Protein AF-A0A9X4QXG8-F1 (afdb_monomer)

pLDDT: mean 88.19, std 13.78, range [50.22, 97.94]

Solvent-accessible surface area (backbone atoms only — not comparable to full-atom values): 3724 Å² total; per-residue (Å²): 123,50,76,42,67,50,34,78,40,76,68,29,37,55,51,50,58,59,45,57,76,76,44,66,36,77,46,32,33,35,32,23,78,54,58,78,76,42,45,70,48,41,78,62,45,27,46,74,40,65,42,51,96,75,88,52,76,64,73,76,81,75,126

Radius of gyration: 10.86 Å; Cα contacts (8 Å, |Δi|>4): 89; chains: 1; bounding box: 25×27×27 Å

InterPro domains:
  IPR008030 NmrA-like domain [PF05368] (2-56)
  IPR036291 NAD(P)-binding domain superfamily [SSF51735] (2-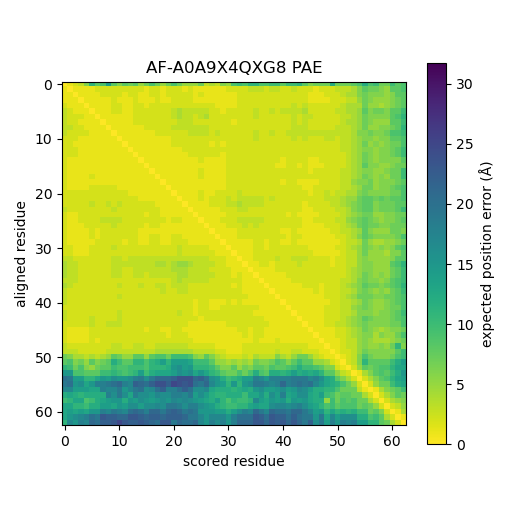56)
  IPR052718 NmrA-type domain-containing oxidoreductase [PTHR47129] (1-51)

Foldseek 3Di:
DEEFEPCLDPVNVVVLVVVVVPDQQCVYEYEDCDVVSCVVSVVSVHHYDHDDPPDDPRPVPDD

Structure (mmCIF, N/CA/C/O backbone):
data_AF-A0A9X4QXG8-F1
#
_entry.id   AF-A0A9X4QXG8-F1
#
loop_
_atom_site.group_PDB
_atom_site.id
_atom_site.type_symbol
_atom_site.label_atom_id
_atom_site.label_alt_id
_atom_site.label_comp_id
_atom_site.label_asym_id
_atom_site.label_entity_id
_atom_site.label_seq_id
_atom_site.pdbx_PDB_ins_code
_atom_site.Cartn_x
_atom_site.Cartn_y
_atom_site.Cartn_z
_atom_site.occupancy
_atom_site.B_iso_or_equiv
_atom_site.auth_seq_id
_atom_site.auth_comp_id
_atom_site.auth_asym_id
_atom_site.auth_atom_id
_atom_site.pdbx_PDB_model_num
ATOM 1 N N . MET A 1 1 ? -11.152 -10.806 -5.814 1.00 81.19 1 MET A N 1
ATOM 2 C CA . MET A 1 1 ? -9.872 -10.143 -5.479 1.00 81.19 1 MET A CA 1
ATOM 3 C C . MET A 1 1 ? -9.667 -8.985 -6.443 1.00 81.19 1 MET A C 1
ATOM 5 O O . MET A 1 1 ? -9.812 -9.204 -7.640 1.00 81.19 1 MET A O 1
ATOM 9 N N . ILE A 1 2 ? -9.387 -7.779 -5.943 1.00 94.88 2 ILE A N 1
ATOM 10 C CA . ILE A 1 2 ? -9.069 -6.596 -6.766 1.00 94.88 2 ILE A CA 1
ATOM 11 C C . ILE A 1 2 ? -7.553 -6.410 -6.752 1.00 94.88 2 ILE A C 1
ATOM 13 O O . ILE A 1 2 ? -6.936 -6.559 -5.699 1.00 94.88 2 ILE A O 1
ATOM 17 N N . VAL A 1 3 ? -6.949 -6.093 -7.899 1.00 93.75 3 VAL A N 1
ATOM 18 C CA . VAL A 1 3 ? -5.506 -5.841 -7.995 1.00 93.75 3 VAL A CA 1
ATOM 19 C C . VAL A 1 3 ? -5.246 -4.434 -8.517 1.00 93.75 3 VAL A C 1
ATOM 21 O O . VAL A 1 3 ? -5.752 -4.067 -9.574 1.00 93.75 3 VAL A O 1
ATOM 24 N N . VAL A 1 4 ? -4.428 -3.663 -7.795 1.00 94.88 4 VAL A N 1
ATOM 25 C CA . VAL A 1 4 ? -3.996 -2.317 -8.202 1.00 94.88 4 VAL A CA 1
ATOM 26 C C . VAL A 1 4 ? -2.510 -2.330 -8.546 1.00 94.88 4 VAL A C 1
ATOM 28 O O . VAL A 1 4 ? -1.656 -2.637 -7.713 1.00 94.88 4 VAL A O 1
ATOM 31 N N . THR A 1 5 ? -2.174 -1.973 -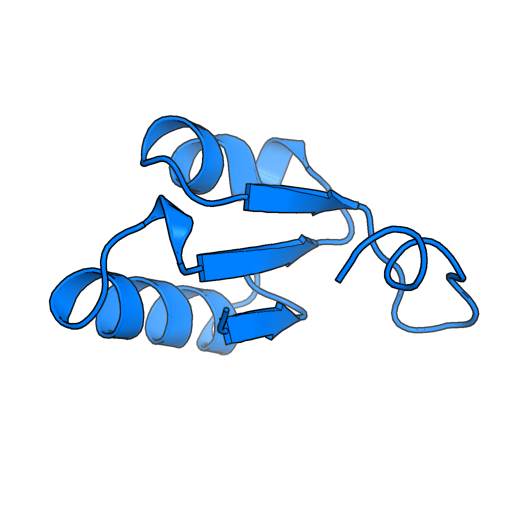9.782 1.00 93.31 5 THR A N 1
ATOM 32 C CA . THR A 1 5 ? -0.781 -1.778 -10.203 1.00 93.31 5 THR A CA 1
ATOM 33 C C . THR A 1 5 ? -0.341 -0.336 -9.999 1.00 93.31 5 THR A C 1
ATOM 35 O O . THR A 1 5 ? -1.143 0.575 -10.170 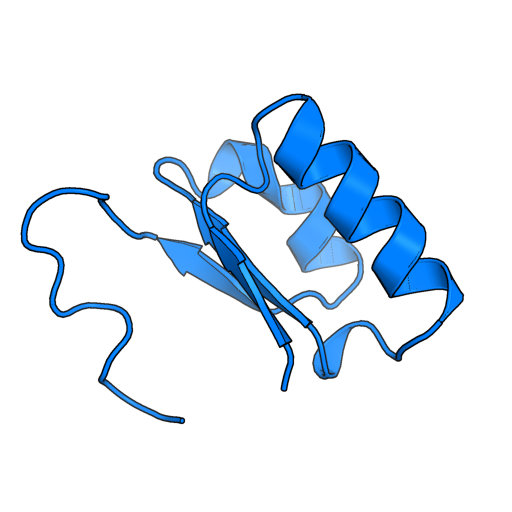1.00 93.31 5 THR A O 1
ATOM 38 N N . GLY A 1 6 ? 0.934 -0.106 -9.672 1.00 91.06 6 GLY A N 1
ATOM 39 C CA . GLY A 1 6 ? 1.429 1.256 -9.430 1.00 91.06 6 GLY A CA 1
ATOM 40 C C . GLY A 1 6 ? 0.896 1.859 -8.127 1.00 91.06 6 GLY A C 1
ATOM 41 O O . GLY A 1 6 ? 0.783 3.076 -8.013 1.00 91.06 6 GLY A O 1
ATOM 42 N N . ALA A 1 7 ? 0.581 1.008 -7.145 1.00 94.19 7 ALA A N 1
ATOM 43 C CA . ALA A 1 7 ? -0.047 1.388 -5.878 1.00 94.19 7 ALA A CA 1
ATOM 44 C C . ALA A 1 7 ? 0.773 2.369 -5.016 1.00 94.19 7 ALA A C 1
ATOM 46 O O . ALA A 1 7 ? 0.221 2.992 -4.123 1.00 94.19 7 ALA A O 1
ATOM 47 N N . THR A 1 8 ? 2.070 2.531 -5.290 1.00 93.62 8 THR A N 1
ATOM 48 C CA . THR A 1 8 ? 2.958 3.488 -4.602 1.00 93.62 8 THR A CA 1
ATOM 49 C C . THR A 1 8 ? 3.073 4.839 -5.320 1.00 93.62 8 THR A C 1
ATOM 51 O O . THR A 1 8 ? 3.894 5.670 -4.934 1.00 93.62 8 THR A O 1
ATOM 54 N N . GLY A 1 9 ? 2.349 5.038 -6.427 1.00 92.75 9 GLY A N 1
ATOM 55 C CA . GLY A 1 9 ? 2.199 6.338 -7.087 1.00 92.75 9 GLY A CA 1
ATOM 56 C C . GLY A 1 9 ? 0.980 7.093 -6.553 1.00 92.75 9 GLY A C 1
ATOM 57 O O . GLY A 1 9 ? 0.106 6.487 -5.944 1.00 92.75 9 GLY A O 1
ATOM 58 N N . GLN A 1 10 ? 0.884 8.397 -6.829 1.00 9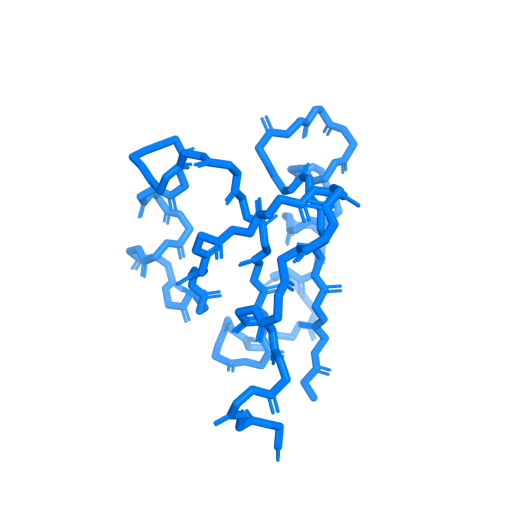5.56 10 GLN A N 1
ATOM 59 C CA . GLN A 1 10 ? -0.159 9.272 -6.262 1.00 95.56 10 GLN A CA 1
ATOM 60 C C . GLN A 1 10 ? -1.585 8.743 -6.492 1.00 95.56 10 GLN A C 1
ATOM 62 O O . GLN A 1 10 ? -2.360 8.591 -5.552 1.00 95.56 10 GLN A O 1
ATOM 67 N N . LEU A 1 11 ? -1.918 8.398 -7.741 1.00 96.06 11 LEU A N 1
ATOM 68 C CA . LEU A 1 11 ? -3.234 7.854 -8.077 1.00 96.06 11 LEU A CA 1
ATOM 69 C C . LEU A 1 11 ? -3.458 6.471 -7.454 1.00 96.06 11 LEU A C 1
ATOM 71 O O . LEU A 1 11 ? -4.512 6.214 -6.882 1.00 96.06 11 LEU A O 1
ATOM 75 N N . GLY A 1 12 ? -2.472 5.578 -7.568 1.00 95.19 12 GLY A N 1
ATOM 76 C CA . GLY A 1 12 ? -2.582 4.212 -7.061 1.00 95.19 12 GLY A CA 1
ATOM 77 C C . GLY A 1 12 ? -2.805 4.175 -5.551 1.00 95.19 12 GLY A C 1
ATOM 78 O O . GLY A 1 12 ? -3.655 3.420 -5.084 1.00 95.19 12 GLY A O 1
ATOM 79 N N . GLN A 1 13 ? -2.110 5.038 -4.811 1.00 95.56 13 GLN A N 1
ATOM 80 C CA . GLN A 1 13 ? -2.267 5.173 -3.368 1.00 95.56 13 GLN A CA 1
ATOM 81 C C . GLN A 1 13 ? -3.677 5.657 -3.005 1.00 95.56 13 GLN A C 1
ATOM 83 O O . GLN A 1 13 ? -4.359 5.000 -2.219 1.00 95.56 13 GLN A O 1
ATOM 88 N N . ALA A 1 14 ? -4.168 6.721 -3.653 1.00 97.50 14 ALA A N 1
ATOM 89 C CA . ALA A 1 14 ? -5.524 7.226 -3.424 1.00 97.50 14 ALA A CA 1
ATOM 90 C C . ALA A 1 14 ? -6.603 6.170 -3.737 1.00 97.50 14 ALA A C 1
ATOM 92 O O . ALA A 1 14 ? -7.583 6.028 -3.002 1.00 97.50 14 ALA A O 1
ATOM 93 N N . VAL A 1 15 ? -6.420 5.390 -4.808 1.00 97.62 15 VAL A N 1
ATOM 94 C CA . VAL A 1 15 ? -7.321 4.281 -5.156 1.00 97.62 15 VAL A CA 1
ATOM 95 C C . VAL A 1 15 ? -7.311 3.208 -4.067 1.00 97.62 15 VAL A C 1
ATOM 97 O O . VAL A 1 15 ? -8.380 2.795 -3.620 1.00 97.62 15 VAL A O 1
ATOM 100 N N . VAL A 1 16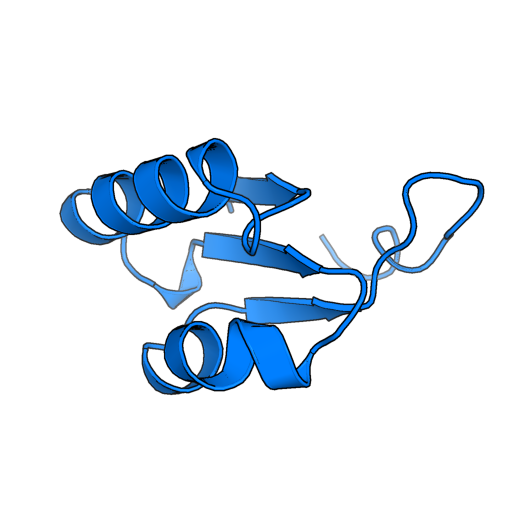 ? -6.132 2.778 -3.608 1.00 97.19 16 VAL A N 1
ATOM 101 C CA . VAL A 1 16 ? -5.998 1.774 -2.539 1.00 97.19 16 VAL A CA 1
ATOM 102 C C . VAL A 1 16 ? -6.675 2.245 -1.254 1.00 97.19 16 VAL A C 1
ATOM 104 O O . VAL A 1 16 ? -7.456 1.496 -0.669 1.00 97.19 16 VAL A O 1
ATOM 107 N N . GLU A 1 17 ? -6.462 3.495 -0.847 1.00 96.75 17 GLU A N 1
ATOM 108 C CA . GLU A 1 17 ? -7.105 4.068 0.341 1.00 96.75 17 GLU A CA 1
ATOM 109 C C . GLU A 1 17 ? -8.632 4.048 0.244 1.00 96.75 17 GLU A C 1
ATOM 111 O O . GLU A 1 17 ? -9.312 3.653 1.194 1.00 96.75 17 GLU A O 1
ATOM 116 N N . LYS A 1 18 ? -9.194 4.418 -0.913 1.00 97.94 18 LYS A N 1
ATOM 117 C CA . LYS A 1 18 ? -10.646 4.376 -1.129 1.00 97.94 18 LYS A CA 1
ATOM 118 C C . LYS A 1 18 ? -11.188 2.951 -1.200 1.00 97.94 18 LYS A C 1
ATOM 120 O O . LYS A 1 18 ? -12.316 2.721 -0.756 1.00 97.94 18 LYS A O 1
ATOM 125 N N . LEU A 1 19 ? -10.429 1.998 -1.732 1.00 97.81 19 LEU A N 1
ATOM 126 C CA . LEU A 1 19 ? -10.833 0.592 -1.758 1.00 97.81 19 LEU A CA 1
ATOM 127 C C . LEU A 1 19 ? -10.849 -0.013 -0.354 1.00 97.81 19 LEU A C 1
ATOM 129 O O . LEU A 1 19 ? -11.810 -0.696 -0.015 1.00 97.81 19 LEU A O 1
ATOM 133 N N . LEU A 1 20 ? -9.872 0.314 0.493 1.00 96.88 20 LEU A N 1
ATOM 134 C CA . LEU A 1 20 ? -9.810 -0.169 1.880 1.00 96.88 20 LEU A CA 1
ATOM 135 C C . LEU A 1 20 ? -10.964 0.326 2.768 1.00 96.88 20 LEU A C 1
ATOM 137 O O . LEU A 1 20 ? -11.198 -0.229 3.834 1.00 96.88 20 LEU A O 1
ATOM 141 N N . GLN A 1 21 ? -11.716 1.337 2.327 1.00 97.69 21 GLN A N 1
ATOM 142 C CA . GLN A 1 21 ? -12.958 1.774 2.980 1.00 97.69 21 GLN A CA 1
ATOM 143 C C . GLN A 1 21 ? -14.187 0.948 2.567 1.00 97.69 21 GLN A C 1
ATOM 145 O O . GLN A 1 21 ? -15.259 1.120 3.139 1.00 97.69 21 GLN A O 1
ATOM 150 N N . ARG A 1 22 ? -14.072 0.115 1.527 1.00 97.50 22 ARG A N 1
ATOM 151 C CA . ARG A 1 22 ? -15.200 -0.571 0.872 1.00 97.50 22 A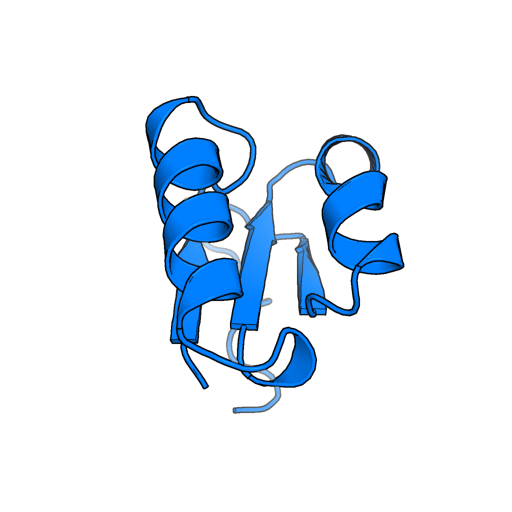RG A CA 1
ATOM 152 C C . ARG A 1 22 ? -15.066 -2.084 0.887 1.00 97.50 22 ARG A C 1
ATOM 154 O O . ARG A 1 22 ? -16.077 -2.776 0.837 1.00 97.50 22 ARG A O 1
ATOM 161 N N . VAL A 1 23 ? -13.837 -2.592 0.907 1.00 96.88 23 VAL A N 1
ATOM 162 C CA . VAL A 1 23 ? -13.552 -4.025 0.903 1.00 96.88 23 VAL A CA 1
ATOM 163 C C . VAL A 1 23 ? -12.537 -4.376 1.991 1.00 96.88 23 VAL A C 1
ATOM 165 O O . VAL A 1 23 ? -11.665 -3.556 2.289 1.00 96.88 23 VAL A O 1
ATOM 168 N N . PRO A 1 24 ? -12.614 -5.592 2.559 1.00 97.25 24 PRO A N 1
ATOM 169 C CA . PRO A 1 24 ? -11.566 -6.131 3.419 1.00 97.25 24 PRO A CA 1
ATOM 170 C C . PRO A 1 24 ? -10.179 -6.071 2.757 1.00 97.25 24 PRO A C 1
ATOM 172 O O . PRO A 1 24 ? -10.047 -6.244 1.543 1.00 97.25 24 PRO A O 1
ATOM 175 N N . ALA A 1 25 ? -9.132 -5.823 3.548 1.00 96.94 25 ALA A N 1
ATOM 176 C CA . ALA A 1 25 ? -7.774 -5.635 3.029 1.00 96.94 25 ALA A CA 1
ATOM 177 C C . ALA A 1 25 ? -7.209 -6.888 2.339 1.00 96.94 25 ALA A C 1
ATOM 179 O O . ALA A 1 25 ? -6.502 -6.782 1.337 1.00 96.94 25 ALA A O 1
ATOM 180 N N . ASP A 1 26 ? -7.585 -8.073 2.811 1.00 95.50 26 ASP A N 1
ATOM 181 C CA . ASP A 1 26 ? -7.189 -9.369 2.258 1.00 95.50 26 ASP A CA 1
ATOM 182 C C . ASP A 1 26 ? -7.831 -9.676 0.891 1.00 95.50 26 ASP A C 1
ATOM 184 O O . ASP A 1 26 ? -7.355 -10.559 0.163 1.00 95.50 26 ASP A O 1
ATOM 188 N N . HIS A 1 27 ? -8.871 -8.925 0.509 1.00 96.19 27 HIS A N 1
ATOM 189 C CA . HIS A 1 27 ? -9.478 -8.941 -0.823 1.00 96.19 27 HIS A CA 1
ATOM 190 C C . HIS A 1 27 ? -8.748 -8.027 -1.826 1.00 96.19 27 HIS A C 1
ATOM 192 O O . HIS A 1 27 ? -9.055 -8.082 -3.028 1.00 96.19 27 HIS A O 1
ATOM 198 N N . LEU A 1 28 ? -7.788 -7.218 -1.360 1.00 96.44 28 LEU A N 1
ATOM 199 C CA . LEU A 1 28 ? -6.991 -6.295 -2.163 1.00 96.44 28 LEU A CA 1
ATOM 200 C C . LEU A 1 28 ? -5.548 -6.798 -2.321 1.00 96.44 28 LEU A C 1
ATOM 202 O O . LEU A 1 28 ? -4.862 -7.147 -1.358 1.00 96.44 28 LEU A O 1
ATOM 206 N N . GLY A 1 29 ? -5.071 -6.806 -3.563 1.00 95.44 29 GLY A N 1
ATOM 207 C CA . GLY A 1 29 ? -3.672 -7.029 -3.904 1.00 95.44 29 G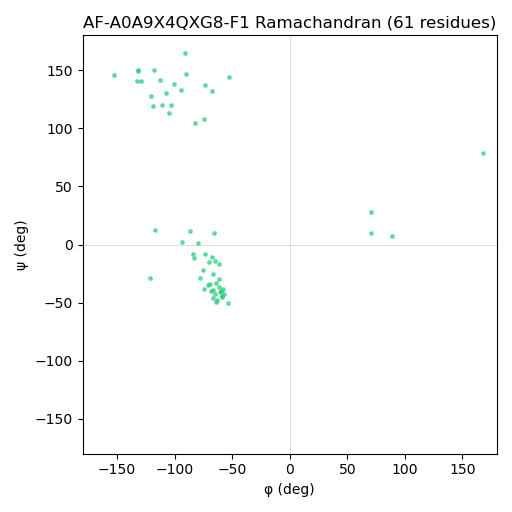LY A CA 1
ATOM 208 C C . GLY A 1 29 ? -3.062 -5.819 -4.604 1.00 95.44 29 GLY A C 1
ATOM 209 O O . GLY A 1 29 ? -3.749 -5.096 -5.327 1.00 95.44 29 GLY A O 1
ATOM 210 N N . VAL A 1 30 ? -1.759 -5.608 -4.436 1.00 95.25 30 VAL A N 1
ATOM 211 C CA . VAL A 1 30 ? -1.029 -4.531 -5.112 1.00 95.25 30 VAL A CA 1
ATOM 212 C C . VAL A 1 30 ? 0.226 -5.029 -5.818 1.00 95.25 30 VAL A C 1
ATOM 214 O O . VAL A 1 30 ? 0.964 -5.872 -5.306 1.00 95.25 30 VAL A O 1
ATOM 217 N N . SER A 1 31 ? 0.473 -4.470 -7.004 1.00 92.75 31 SER A N 1
ATOM 218 C CA . SER A 1 31 ? 1.717 -4.630 -7.762 1.00 92.75 31 SER A CA 1
ATOM 219 C C . SER A 1 31 ? 2.577 -3.392 -7.638 1.00 92.75 31 SER A C 1
ATOM 221 O O . SER A 1 31 ? 2.187 -2.311 -8.098 1.00 92.75 31 SER A O 1
ATOM 223 N N . VAL A 1 32 ? 3.783 -3.561 -7.112 1.00 92.81 32 VAL A N 1
ATOM 224 C CA . VAL A 1 32 ? 4.728 -2.463 -6.885 1.00 92.81 32 VAL A CA 1
ATOM 225 C C . VAL A 1 32 ? 6.109 -2.829 -7.411 1.00 92.81 32 VAL A C 1
ATOM 227 O O . VAL A 1 32 ? 6.478 -3.998 -7.442 1.00 92.81 32 VAL A O 1
ATOM 230 N N . ARG A 1 33 ? 6.899 -1.844 -7.845 1.00 90.19 33 ARG A N 1
ATOM 231 C CA . ARG A 1 33 ? 8.292 -2.105 -8.260 1.00 90.19 33 ARG A CA 1
ATOM 232 C C . ARG A 1 33 ? 9.191 -2.348 -7.047 1.00 90.19 33 ARG A C 1
ATOM 234 O O . ARG A 1 33 ? 10.054 -3.225 -7.062 1.00 90.19 33 ARG A O 1
ATOM 241 N N . ASP A 1 34 ? 8.940 -1.589 -5.990 1.00 91.38 34 ASP A N 1
ATOM 242 C CA . ASP A 1 34 ? 9.656 -1.646 -4.728 1.00 91.38 34 ASP A CA 1
ATOM 243 C C . ASP A 1 34 ? 8.681 -2.022 -3.608 1.00 91.38 34 ASP A C 1
ATOM 245 O O . ASP A 1 34 ? 7.690 -1.322 -3.398 1.00 91.38 34 ASP A O 1
ATOM 249 N N . ILE A 1 35 ? 8.938 -3.155 -2.950 1.00 92.31 35 ILE A N 1
ATOM 250 C CA . ILE A 1 35 ? 8.086 -3.682 -1.877 1.00 92.31 35 ILE A CA 1
ATOM 251 C C . ILE A 1 35 ? 8.211 -2.810 -0.626 1.00 92.31 35 ILE A C 1
ATOM 253 O O . ILE A 1 35 ? 7.202 -2.590 0.040 1.00 92.31 35 ILE A O 1
ATOM 257 N N . GLU A 1 36 ? 9.392 -2.248 -0.349 1.00 94.50 36 GLU A N 1
ATOM 258 C CA . GLU A 1 36 ? 9.620 -1.441 0.858 1.00 94.50 36 GLU A CA 1
ATOM 259 C C . GLU A 1 36 ? 8.714 -0.208 0.882 1.00 94.50 36 GLU A C 1
ATOM 261 O O . GLU A 1 36 ? 8.140 0.150 1.907 1.00 94.50 36 GLU A O 1
ATOM 266 N N . ARG A 1 37 ? 8.470 0.383 -0.292 1.00 93.81 37 ARG A N 1
ATOM 267 C CA . ARG A 1 37 ? 7.546 1.515 -0.455 1.00 93.81 37 ARG A CA 1
ATOM 268 C C . ARG A 1 37 ? 6.075 1.167 -0.210 1.00 93.81 37 ARG A C 1
ATOM 270 O O . ARG A 1 37 ? 5.251 2.074 -0.174 1.00 93.81 37 ARG A O 1
ATOM 277 N N . ALA A 1 38 ? 5.736 -0.114 -0.090 1.00 94.75 38 ALA A N 1
ATOM 278 C CA . ALA A 1 38 ? 4.382 -0.608 0.146 1.00 94.75 38 ALA A CA 1
ATOM 279 C C . ALA A 1 38 ? 4.242 -1.351 1.485 1.00 94.75 38 ALA A C 1
ATOM 281 O O . ALA A 1 38 ? 3.222 -2.003 1.711 1.00 94.75 38 ALA A O 1
ATOM 282 N N . LYS A 1 39 ? 5.235 -1.245 2.377 1.00 95.62 39 LYS A N 1
ATOM 283 C CA . LYS A 1 39 ? 5.246 -1.931 3.675 1.00 95.62 39 LYS A CA 1
ATOM 284 C C . LYS A 1 39 ? 4.022 -1.604 4.535 1.00 95.62 39 LYS A C 1
ATOM 286 O O . LYS A 1 39 ? 3.391 -2.515 5.057 1.00 95.62 39 LYS A O 1
ATOM 291 N N . GLU A 1 40 ? 3.614 -0.337 4.579 1.00 94.44 40 GLU A N 1
ATOM 292 C CA . GLU A 1 40 ? 2.410 0.094 5.305 1.00 94.44 40 GLU A CA 1
ATOM 293 C C . GLU A 1 40 ? 1.144 -0.626 4.800 1.00 94.44 40 GLU A C 1
ATOM 295 O O . GLU A 1 40 ? 0.285 -1.034 5.578 1.00 94.44 40 GLU A O 1
ATOM 300 N N . LEU A 1 41 ? 1.028 -0.849 3.486 1.00 94.38 41 LEU A N 1
ATOM 301 C CA . LEU A 1 41 ? -0.103 -1.587 2.919 1.00 94.38 41 LEU A CA 1
ATOM 302 C C . LEU A 1 41 ? -0.082 -3.053 3.365 1.00 94.38 41 LEU A C 1
ATOM 304 O O . LEU A 1 41 ? -1.132 -3.614 3.677 1.00 94.38 41 LEU A O 1
ATOM 308 N N . GLN A 1 42 ? 1.104 -3.658 3.435 1.00 95.12 42 GLN A N 1
ATOM 309 C CA . GLN A 1 42 ? 1.268 -5.025 3.920 1.00 95.12 42 GLN A CA 1
ATOM 310 C C . GLN A 1 42 ? 0.885 -5.158 5.399 1.00 95.12 42 GLN A C 1
ATOM 312 O O . GLN A 1 42 ? 0.170 -6.091 5.758 1.00 95.12 42 GLN A O 1
ATOM 317 N N . GLU A 1 43 ? 1.294 -4.204 6.238 1.00 96.50 43 GLU A N 1
ATOM 318 C CA . GLU A 1 43 ? 0.926 -4.137 7.662 1.00 96.50 43 GLU A CA 1
ATOM 319 C C . GLU A 1 43 ? -0.590 -3.984 7.857 1.00 96.50 43 GLU A C 1
ATOM 321 O O . GLU A 1 43 ? -1.157 -4.514 8.810 1.00 96.50 43 GLU A O 1
ATOM 326 N N . ARG A 1 44 ? -1.274 -3.342 6.905 1.00 95.25 44 ARG A N 1
ATOM 327 C CA . ARG A 1 44 ? -2.741 -3.230 6.863 1.00 95.25 44 ARG A CA 1
ATOM 328 C C . ARG A 1 44 ? -3.450 -4.480 6.324 1.00 95.25 44 ARG A C 1
ATOM 330 O O . ARG A 1 44 ? -4.673 -4.467 6.208 1.00 95.25 44 ARG A O 1
ATOM 337 N N . GLY A 1 45 ? -2.718 -5.540 5.978 1.00 95.75 45 GLY A N 1
ATOM 338 C CA . GLY A 1 45 ? -3.267 -6.806 5.476 1.00 95.75 45 GLY A CA 1
ATOM 339 C C . GLY A 1 45 ? -3.456 -6.878 3.956 1.00 95.75 45 GLY A C 1
ATOM 340 O O . GLY A 1 45 ? -4.019 -7.855 3.460 1.00 95.75 45 GLY A O 1
ATOM 341 N N . VAL A 1 46 ? -2.981 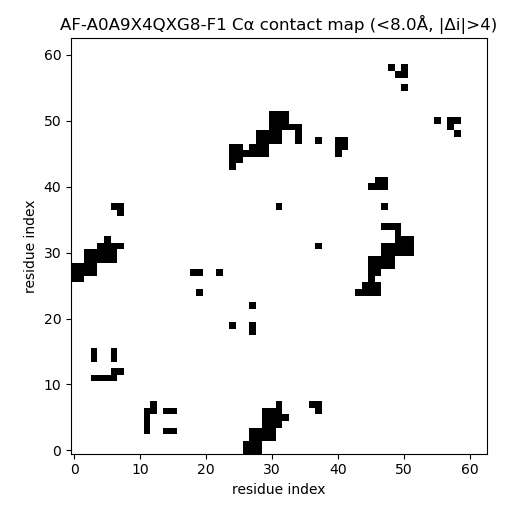-5.883 3.196 1.00 96.69 46 VAL A N 1
ATOM 342 C CA . VAL A 1 46 ? -3.007 -5.910 1.724 1.00 96.69 46 VAL A CA 1
ATOM 343 C C . VAL A 1 46 ? -1.947 -6.875 1.202 1.00 96.69 46 VAL A C 1
ATOM 345 O O . VAL A 1 46 ? -0.792 -6.858 1.635 1.00 96.69 46 VAL A O 1
ATOM 348 N N . ARG A 1 47 ? -2.291 -7.686 0.196 1.00 95.50 47 ARG A N 1
ATOM 349 C CA . ARG A 1 47 ? -1.306 -8.567 -0.451 1.00 95.50 47 ARG A CA 1
ATOM 350 C C . ARG A 1 47 ? -0.382 -7.761 -1.365 1.00 95.50 47 ARG A C 1
ATOM 352 O O . ARG A 1 47 ? -0.786 -7.350 -2.450 1.00 95.50 47 ARG A O 1
ATOM 359 N N . VAL A 1 48 ? 0.872 -7.573 -0.967 1.00 94.56 48 VAL A N 1
ATOM 360 C CA . VAL A 1 48 ? 1.883 -6.858 -1.764 1.00 94.56 48 VAL A CA 1
ATOM 361 C C . VAL A 1 48 ? 2.706 -7.838 -2.595 1.00 94.56 48 VAL A C 1
ATOM 363 O O . VAL A 1 48 ? 3.193 -8.846 -2.084 1.00 94.56 48 VAL A O 1
ATOM 366 N N . ARG A 1 49 ? 2.896 -7.545 -3.886 1.00 91.25 49 ARG A N 1
ATOM 367 C CA . ARG A 1 49 ? 3.800 -8.306 -4.760 1.00 91.25 49 ARG A CA 1
ATOM 368 C C . ARG A 1 49 ? 4.701 -7.372 -5.554 1.00 91.25 49 ARG A C 1
ATOM 370 O O . ARG A 1 49 ? 4.252 -6.343 -6.067 1.00 91.25 49 ARG A O 1
ATOM 377 N N . ARG A 1 50 ? 5.966 -7.773 -5.713 1.00 90.38 50 ARG A N 1
ATOM 378 C CA . ARG A 1 50 ? 6.857 -7.124 -6.675 1.00 90.38 50 ARG A CA 1
ATOM 379 C C . ARG A 1 50 ? 6.362 -7.414 -8.093 1.00 90.38 50 ARG A C 1
ATOM 381 O O . ARG A 1 50 ? 6.062 -8.554 -8.434 1.00 90.38 50 ARG A O 1
ATOM 388 N N . GLY A 1 51 ? 6.272 -6.374 -8.910 1.00 85.06 51 GLY A N 1
ATOM 389 C CA . GLY A 1 51 ? 5.879 -6.461 -10.308 1.00 85.06 51 GLY A CA 1
ATOM 390 C C . GLY A 1 51 ? 6.475 -5.328 -11.131 1.00 85.06 51 GLY A C 1
ATOM 391 O O . GLY A 1 51 ? 6.649 -4.201 -10.665 1.00 85.06 51 GLY A O 1
ATOM 392 N N . GLY A 1 52 ? 6.803 -5.646 -12.377 1.00 78.75 52 GLY A N 1
ATOM 393 C CA . GLY A 1 52 ? 7.283 -4.708 -13.385 1.00 78.75 52 GLY A CA 1
ATOM 394 C C . GLY A 1 52 ? 6.259 -4.552 -14.506 1.00 78.75 52 GLY A C 1
ATOM 395 O O . GLY A 1 52 ? 5.642 -5.529 -14.924 1.00 78.75 52 GLY A O 1
ATOM 396 N N . LEU A 1 53 ? 6.105 -3.326 -15.012 1.00 69.19 53 LEU A N 1
ATOM 397 C CA . LEU A 1 53 ? 5.207 -3.026 -16.136 1.00 69.19 53 LEU A CA 1
ATOM 398 C C . LEU A 1 53 ? 5.672 -3.676 -17.453 1.00 69.19 53 LEU A C 1
ATOM 400 O O . LEU A 1 53 ? 4.847 -3.978 -18.304 1.00 69.19 53 LEU A O 1
ATOM 404 N N . TYR A 1 54 ? 6.973 -3.950 -17.598 1.00 68.62 54 TYR A N 1
ATOM 405 C CA . TYR A 1 54 ? 7.541 -4.632 -18.760 1.00 68.62 54 TYR A CA 1
ATOM 406 C C . TYR A 1 54 ? 7.903 -6.081 -18.401 1.00 68.62 54 TYR A C 1
ATOM 408 O O . TYR A 1 54 ? 8.788 -6.323 -17.583 1.00 68.62 54 TYR A O 1
ATOM 416 N N . GLY A 1 55 ? 7.195 -7.051 -18.990 1.00 59.53 55 GLY A N 1
ATOM 417 C CA . GLY A 1 55 ? 7.615 -8.460 -19.063 1.00 59.53 55 GLY A CA 1
ATOM 418 C C . GLY A 1 55 ? 7.604 -9.295 -17.774 1.00 59.53 55 GLY A C 1
ATOM 419 O O . GLY A 1 55 ? 8.113 -10.417 -17.783 1.00 59.53 55 GLY A O 1
ATOM 420 N N . SER A 1 56 ? 7.041 -8.822 -16.658 1.00 57.00 56 SER A N 1
ATOM 421 C CA . SER A 1 56 ? 7.077 -9.605 -15.416 1.00 57.00 56 SER A CA 1
ATOM 422 C C . SER A 1 56 ? 5.964 -10.670 -15.360 1.00 57.00 56 SER A C 1
ATOM 424 O O . SER A 1 56 ? 4.809 -10.388 -15.056 1.00 57.00 56 SER A O 1
ATOM 426 N N . ARG A 1 57 ? 6.320 -11.948 -15.575 1.00 59.34 57 ARG A N 1
ATOM 427 C CA . ARG A 1 57 ? 5.447 -13.132 -15.349 1.00 59.34 57 ARG A CA 1
ATOM 428 C C . ARG A 1 57 ? 5.085 -13.376 -13.873 1.00 59.34 57 ARG A C 1
ATOM 430 O O . ARG A 1 57 ? 4.530 -14.411 -13.523 1.00 59.34 57 ARG A O 1
ATOM 437 N N . GLN A 1 58 ? 5.398 -12.431 -12.993 1.00 61.75 58 GLN A N 1
ATOM 438 C CA . GLN A 1 58 ? 5.299 -12.610 -11.549 1.00 61.75 58 GLN A CA 1
ATOM 439 C C . GLN A 1 58 ? 3.847 -12.547 -11.062 1.00 61.75 58 GLN A C 1
ATOM 441 O O . GLN A 1 58 ? 3.548 -13.137 -10.035 1.00 61.75 58 GLN A O 1
ATOM 446 N N . PHE A 1 59 ? 2.917 -11.933 -11.806 1.00 61.69 59 PHE A N 1
ATOM 447 C CA . PHE A 1 59 ? 1.509 -11.867 -11.388 1.00 61.69 59 PHE A CA 1
ATOM 448 C C . PHE A 1 59 ? 0.710 -13.153 -11.623 1.00 61.69 59 PHE A C 1
ATOM 450 O O . PHE A 1 59 ? -0.185 -13.454 -10.838 1.00 61.69 59 PHE A O 1
ATOM 457 N N . ALA A 1 60 ? 1.071 -13.952 -12.627 1.00 59.25 60 ALA A N 1
ATOM 458 C CA . ALA A 1 60 ? 0.255 -15.069 -13.109 1.00 59.25 60 ALA A CA 1
ATOM 459 C C . ALA A 1 60 ? 0.224 -16.308 -12.189 1.00 59.25 60 ALA A C 1
ATOM 461 O O . ALA A 1 60 ? -0.531 -17.238 -12.441 1.00 59.25 60 ALA A O 1
ATOM 462 N N . SER A 1 61 ? 1.035 -16.363 -11.129 1.00 53.28 61 SER A N 1
ATOM 463 C CA . SER A 1 61 ? 1.328 -17.628 -10.441 1.00 53.28 61 SER A CA 1
ATOM 464 C C . SER A 1 61 ? 0.355 -18.074 -9.334 1.00 53.28 61 SER A C 1
ATOM 466 O O . SER A 1 61 ? 0.745 -18.968 -8.589 1.00 53.28 61 SER A O 1
ATOM 468 N N . ARG A 1 62 ? -0.834 -17.468 -9.164 1.00 55.59 62 ARG A N 1
ATOM 469 C CA . ARG A 1 62 ? -1.942 -17.919 -8.269 1.00 55.59 62 ARG A CA 1
ATOM 470 C C . ARG A 1 62 ? -3.006 -16.820 -8.123 1.00 55.59 62 ARG A C 1
ATOM 472 O O . ARG A 1 62 ? -3.016 -16.086 -7.133 1.00 55.59 62 ARG A O 1
ATOM 479 N N . ILE A 1 63 ? -3.860 -16.681 -9.134 1.00 50.22 63 ILE A N 1
ATOM 480 C CA . ILE A 1 63 ? -5.228 -16.182 -8.919 1.00 50.22 63 ILE A CA 1
ATOM 481 C C . ILE A 1 63 ? -6.083 -17.411 -8.629 1.00 50.22 63 ILE A C 1
ATOM 483 O O . ILE A 1 63 ? -5.807 -18.442 -9.282 1.00 50.22 63 ILE A O 1
#

Secondary structure (DSSP, 8-state):
-EEEETTTSHHHHHHHHHHHTTS-GGGEEEEES-SGGGHHHHHTT-EEEE--TTT-TTGGG--

Mean predicted aligned error: 4.66 Å

Sequence (63 aa):
MIVVTGATGQLGQAVVEKLLQRVPADHLG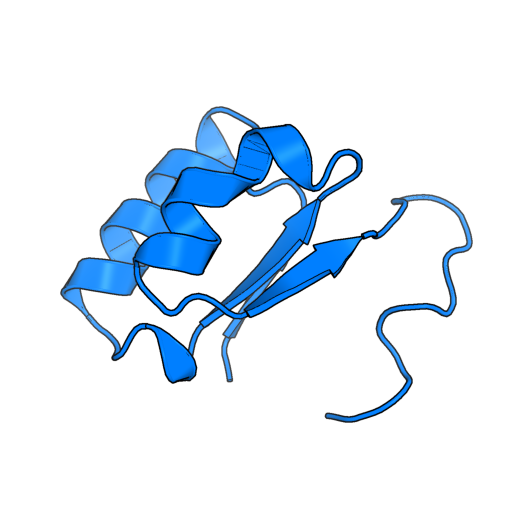VSVRDIERAKELQERGVRVRRGGLYGSRQFASRI

Nearest PDB structures (foldseek):
  2jl1-assembly1_A-2  TM=9.852E-01  e=5.495E-05  Citrobacter sp. MY-5
  2vrb-assembly1_A-2  TM=9.886E-01  e=6.765E-05  Citrobacter sp. MY-5
  2vrc-assembly1_C  TM=9.777E-01  e=1.913E-04  Citrobacter sp. MY-5
  2vrc-assembly1_D  TM=9.897E-01  e=2.525E-04  Citrobacter sp. MY-5
  2zcv-assembly1_A  TM=9.559E-01  e=1.554E-04  Escherichia coli

Organism: NCBI:txid1457232